Protein AF-A0A941UG56-F1 (afdb_monomer_lite)

Foldseek 3Di:
DPPPDDPPDDDDFFDDDDPDPDDCQVVRLVVRVVVLVVVCVVCCVPDVPDDDDDSDDPDDD

Secondary structure (DSSP, 8-state):
-------------------SSS--HHHHHHHHHHHHHHHHHHHTTT-SS------------

Sequence (61 aa):
MNVEEEKNRVRVEARVKTVGQTGVEMEALTAVSVAALTIYDMCKAVDKEMMISDIVLVEKR

pLDDT: mean 90.13, std 15.23, range [32.75, 98.44]

Radius of gyration: 14.84 Å; chains: 1; bounding box: 28×33×38 Å

Structure (mmCIF, N/CA/C/O backbone):
data_AF-A0A941UG56-F1
#
_entry.id   AF-A0A941UG56-F1
#
loop_
_atom_site.group_PDB
_atom_site.id
_atom_site.type_symbol
_atom_site.label_atom_id
_atom_site.label_alt_id
_atom_site.label_comp_id
_atom_site.label_asym_id
_atom_site.label_entity_id
_atom_site.label_seq_id
_atom_site.pdbx_PDB_ins_code
_atom_site.Cartn_x
_atom_site.Cartn_y
_atom_site.Cartn_z
_atom_site.occupancy
_atom_site.B_iso_or_equiv
_atom_site.auth_seq_id
_atom_site.auth_comp_id
_atom_site.auth_asym_id
_atom_site.auth_atom_id
_atom_site.pdbx_PDB_model_num
ATOM 1 N N . MET A 1 1 ? -7.320 29.420 -16.133 1.00 32.75 1 MET A N 1
ATOM 2 C CA . MET A 1 1 ? -7.137 28.109 -16.786 1.00 32.75 1 MET A CA 1
ATOM 3 C C . MET A 1 1 ? -6.394 27.235 -15.797 1.00 32.75 1 MET A C 1
ATOM 5 O O . MET A 1 1 ? -5.189 27.389 -15.675 1.00 32.75 1 MET A O 1
ATOM 9 N N . ASN A 1 2 ? -7.101 26.408 -15.026 1.00 35.88 2 ASN A N 1
ATOM 10 C CA . ASN A 1 2 ? -6.436 25.444 -14.150 1.00 35.88 2 ASN A CA 1
ATOM 11 C C . ASN A 1 2 ? -6.232 24.181 -14.972 1.00 35.88 2 ASN A C 1
ATOM 13 O O . ASN A 1 2 ? -7.119 23.337 -15.057 1.00 35.88 2 ASN A O 1
ATOM 17 N N . VAL A 1 3 ? -5.099 24.131 -15.661 1.00 44.06 3 VAL A N 1
ATOM 18 C CA . VAL A 1 3 ? -4.633 22.912 -16.308 1.00 44.06 3 VAL A CA 1
ATOM 19 C C . VAL A 1 3 ? -4.099 22.039 -15.175 1.00 44.06 3 VAL A C 1
ATOM 21 O O . VAL A 1 3 ? -2.998 22.266 -14.684 1.00 44.06 3 VAL A O 1
ATOM 24 N N . GLU A 1 4 ? -4.904 21.102 -14.671 1.00 57.22 4 GLU A N 1
ATOM 25 C CA . GLU A 1 4 ? -4.324 19.964 -13.957 1.00 57.22 4 GLU A CA 1
ATOM 26 C C . GLU A 1 4 ? -3.691 19.070 -15.023 1.00 57.22 4 GLU A C 1
ATOM 28 O O . GLU A 1 4 ? -4.363 18.240 -15.629 1.00 57.22 4 GLU A O 1
ATOM 33 N N . GLU A 1 5 ? -2.414 19.324 -15.311 1.00 54.22 5 GLU A N 1
ATOM 34 C CA . GLU A 1 5 ? -1.610 18.492 -16.204 1.00 54.22 5 GLU A CA 1
ATOM 35 C C . GLU A 1 5 ? -1.632 17.042 -15.716 1.00 54.22 5 GLU A C 1
ATOM 37 O O . GLU A 1 5 ? -1.558 16.779 -14.511 1.00 54.22 5 GLU A O 1
ATOM 42 N N . GLU A 1 6 ? -1.782 16.118 -16.667 1.00 60.09 6 GLU A N 1
ATOM 43 C CA . GLU A 1 6 ? -1.822 14.673 -16.465 1.00 60.09 6 GLU A CA 1
ATOM 44 C C . GLU A 1 6 ? -0.719 14.235 -15.501 1.00 60.09 6 GLU A C 1
ATOM 46 O O . GLU A 1 6 ? 0.474 14.252 -15.805 1.00 60.09 6 GLU A O 1
ATOM 51 N N . LYS A 1 7 ? -1.115 13.877 -14.279 1.00 66.44 7 LYS A N 1
ATOM 52 C CA . LYS A 1 7 ? -0.154 13.483 -13.256 1.00 66.44 7 LYS A CA 1
ATOM 53 C C . LYS A 1 7 ? 0.230 12.042 -13.560 1.00 66.44 7 LYS A C 1
ATOM 55 O O . LYS A 1 7 ? -0.573 11.150 -13.298 1.00 66.44 7 LYS A O 1
ATOM 60 N N . ASN A 1 8 ? 1.436 11.838 -14.095 1.00 86.62 8 ASN A N 1
ATOM 61 C CA . ASN A 1 8 ? 2.111 10.543 -14.262 1.00 86.62 8 ASN A CA 1
ATOM 62 C C . ASN A 1 8 ? 2.284 9.836 -12.903 1.00 86.62 8 ASN A C 1
ATOM 64 O O . ASN A 1 8 ? 3.381 9.749 -12.359 1.00 86.62 8 ASN A O 1
ATOM 68 N N . ARG A 1 9 ? 1.179 9.407 -12.292 1.00 90.38 9 ARG A N 1
ATOM 69 C CA . ARG A 1 9 ? 1.138 8.804 -10.963 1.00 90.38 9 ARG A CA 1
ATOM 70 C C . ARG A 1 9 ? -0.041 7.859 -10.830 1.00 90.38 9 ARG A C 1
ATOM 72 O O . ARG A 1 9 ? -1.110 8.085 -11.394 1.00 90.38 9 ARG A O 1
ATOM 79 N N . VAL A 1 10 ? 0.131 6.862 -9.974 1.00 92.38 10 VAL A N 1
ATOM 80 C CA . VAL A 1 10 ? -0.951 5.988 -9.526 1.00 92.38 10 VAL A CA 1
ATOM 81 C C . VAL A 1 10 ? -1.314 6.370 -8.096 1.00 92.38 10 VAL A C 1
ATOM 83 O O . VAL A 1 10 ? -0.458 6.374 -7.215 1.00 92.38 10 VAL A O 1
ATOM 86 N N . ARG A 1 11 ? -2.585 6.713 -7.857 1.00 94.81 11 ARG A N 1
ATOM 87 C CA . ARG A 1 11 ? -3.099 6.972 -6.505 1.00 94.81 11 ARG A CA 1
ATOM 88 C C . ARG A 1 11 ? -3.622 5.670 -5.910 1.00 94.81 11 ARG A C 1
ATOM 90 O O . ARG A 1 11 ? -4.470 5.021 -6.515 1.00 94.81 11 ARG A O 1
ATOM 97 N N . VAL A 1 12 ? -3.150 5.333 -4.714 1.00 96.12 12 VAL A N 1
ATOM 98 C CA . VAL A 1 12 ? -3.582 4.150 -3.963 1.00 96.12 12 VAL A CA 1
ATOM 99 C C . VAL A 1 12 ? -4.295 4.606 -2.692 1.00 96.12 12 VAL A C 1
ATOM 101 O O . VAL A 1 12 ? -3.746 5.385 -1.919 1.00 96.12 12 VAL A O 1
ATOM 104 N N . GLU A 1 13 ? -5.515 4.118 -2.473 1.00 97.19 13 GLU A N 1
ATOM 105 C CA . GLU A 1 13 ? -6.284 4.347 -1.247 1.00 97.19 13 GLU A CA 1
ATOM 106 C C . GLU A 1 13 ? -6.763 3.014 -0.675 1.00 97.19 13 GLU A C 1
ATOM 108 O O . GLU A 1 13 ? -7.263 2.162 -1.410 1.00 97.19 13 GLU A O 1
ATOM 113 N N . ALA A 1 14 ? -6.645 2.848 0.643 1.00 97.12 14 ALA A N 1
ATOM 114 C CA . ALA A 1 14 ? -7.203 1.709 1.359 1.00 97.12 14 ALA A CA 1
ATOM 115 C C . ALA A 1 14 ? -8.110 2.188 2.493 1.00 97.12 14 ALA A C 1
ATOM 117 O O . ALA A 1 14 ? -7.788 3.128 3.220 1.00 97.12 14 ALA A O 1
ATOM 118 N N . ARG A 1 15 ? -9.242 1.502 2.663 1.00 97.25 15 ARG A N 1
ATOM 119 C CA . ARG A 1 15 ? -10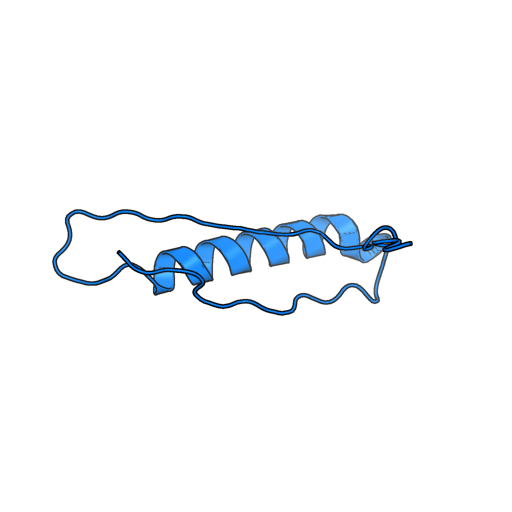.172 1.705 3.774 1.00 97.25 15 ARG A CA 1
ATOM 120 C C . ARG A 1 15 ? -10.326 0.394 4.527 1.00 97.25 15 ARG A C 1
ATOM 122 O O . ARG A 1 15 ? -10.718 -0.610 3.941 1.00 97.25 15 ARG A O 1
ATOM 129 N N . VAL A 1 16 ? -10.058 0.430 5.827 1.00 96.88 16 VAL A N 1
ATOM 130 C CA . VAL A 1 16 ? -10.168 -0.731 6.715 1.00 96.88 16 VAL A CA 1
ATOM 131 C C . VAL A 1 16 ? -11.197 -0.434 7.797 1.00 96.88 16 VAL A C 1
ATOM 133 O O . VAL A 1 16 ? -11.301 0.691 8.283 1.00 96.88 16 VAL A O 1
ATOM 136 N N . LYS A 1 17 ? -11.991 -1.445 8.149 1.00 96.19 17 LYS A N 1
ATOM 137 C CA . LYS A 1 17 ? -12.972 -1.395 9.232 1.00 96.19 17 LYS A CA 1
ATOM 138 C C . LYS A 1 17 ? -12.794 -2.627 10.107 1.00 96.19 17 LYS A C 1
ATOM 140 O O . LYS A 1 17 ? -12.633 -3.726 9.585 1.00 96.19 17 LYS A O 1
ATOM 145 N N . THR A 1 18 ? -12.881 -2.446 11.420 1.00 95.12 18 THR A N 1
ATOM 146 C CA . THR A 1 18 ? -12.841 -3.538 12.396 1.00 95.12 18 THR A CA 1
ATOM 147 C C . THR A 1 18 ? -13.958 -3.404 13.425 1.00 95.12 18 THR A C 1
ATOM 149 O O . THR A 1 18 ? -14.535 -2.331 13.591 1.00 95.12 18 THR A O 1
ATOM 152 N N . VAL A 1 19 ? -14.253 -4.508 14.108 1.00 95.38 19 VAL A N 1
ATOM 153 C CA . VAL A 1 19 ? -15.057 -4.550 15.344 1.00 95.38 19 VAL A CA 1
ATOM 154 C C . VAL A 1 19 ? -14.178 -4.761 16.588 1.00 95.38 19 VAL A C 1
ATOM 156 O O . VAL A 1 19 ? -14.692 -4.976 17.681 1.00 95.38 19 VAL A O 1
ATOM 159 N N . GLY A 1 20 ? -12.851 -4.752 16.416 1.00 92.06 20 GLY A N 1
ATOM 160 C CA . GLY A 1 20 ? -11.872 -4.917 17.486 1.00 92.06 20 GLY A CA 1
ATOM 161 C C . GLY A 1 20 ? -11.748 -3.693 18.397 1.00 92.06 20 GLY A C 1
ATOM 162 O O . GLY A 1 20 ? -12.276 -2.621 18.119 1.00 92.06 20 GLY A O 1
ATOM 163 N N . GLN A 1 21 ? -11.024 -3.870 19.503 1.00 91.88 21 GLN A N 1
ATOM 164 C CA . GLN A 1 21 ? -10.849 -2.836 20.532 1.00 91.88 21 GLN A CA 1
ATOM 165 C C . GLN A 1 21 ? -9.780 -1.788 20.182 1.00 91.88 21 GLN A C 1
ATOM 167 O O . GLN A 1 21 ? -9.697 -0.755 20.844 1.00 91.88 21 GLN A O 1
ATOM 172 N N . THR A 1 22 ? -8.955 -2.045 19.167 1.00 93.94 22 THR A N 1
ATOM 173 C CA . THR A 1 22 ? -7.879 -1.153 18.721 1.00 93.94 22 THR A CA 1
ATOM 174 C C . THR A 1 22 ? -8.208 -0.541 17.364 1.00 93.94 22 THR A C 1
ATOM 176 O O . THR A 1 22 ? -9.017 -1.074 16.602 1.00 93.94 22 THR A O 1
ATOM 179 N N . GLY A 1 23 ? -7.566 0.588 17.055 1.00 93.50 23 GLY A N 1
ATOM 180 C CA . GLY A 1 23 ? -7.610 1.160 15.711 1.00 93.50 23 GLY A CA 1
ATOM 181 C C . GLY A 1 23 ? -6.964 0.237 14.670 1.00 93.50 23 GLY A C 1
ATOM 182 O O . GLY A 1 23 ? -6.228 -0.683 15.031 1.00 93.50 23 GLY A O 1
ATOM 183 N N . VAL A 1 24 ? -7.292 0.480 13.394 1.00 97.25 24 VAL A N 1
ATOM 184 C CA . VAL A 1 24 ? -6.791 -0.275 12.227 1.00 97.25 24 VAL A CA 1
ATOM 185 C C . VAL A 1 24 ? -6.052 0.593 11.206 1.00 97.25 24 VAL A C 1
ATOM 187 O O . VAL A 1 24 ? -6.097 0.381 9.992 1.00 97.25 24 VAL A O 1
ATOM 190 N N . GLU A 1 25 ? -5.408 1.649 11.694 1.00 97.50 25 GLU A N 1
ATOM 191 C CA . GLU A 1 25 ? -4.621 2.570 10.877 1.00 97.50 25 GLU A CA 1
ATOM 192 C C . GLU A 1 25 ? -3.437 1.847 10.238 1.00 97.50 25 GLU A C 1
ATOM 194 O O . GLU A 1 25 ? -3.119 2.088 9.075 1.00 97.50 25 GLU A O 1
ATOM 199 N N . MET A 1 26 ? -2.816 0.931 10.985 1.00 97.62 26 MET A N 1
ATOM 200 C CA . MET A 1 26 ? -1.668 0.165 10.511 1.00 97.62 26 MET A CA 1
ATOM 201 C C . MET A 1 26 ? -2.061 -0.774 9.376 1.00 97.62 26 MET A C 1
ATOM 203 O O . MET A 1 26 ? -1.361 -0.831 8.377 1.00 97.62 26 MET A O 1
ATOM 207 N N . GLU A 1 27 ? -3.211 -1.434 9.460 1.00 97.81 27 GLU A N 1
ATOM 208 C CA . GLU A 1 27 ? -3.738 -2.303 8.411 1.00 97.81 27 GLU A CA 1
ATOM 209 C C . GLU A 1 27 ? -4.023 -1.512 7.133 1.00 97.81 27 GLU A C 1
ATOM 211 O O . GLU A 1 27 ? -3.713 -1.980 6.037 1.00 97.81 27 GLU A O 1
ATOM 216 N N . ALA A 1 28 ? -4.562 -0.294 7.257 1.00 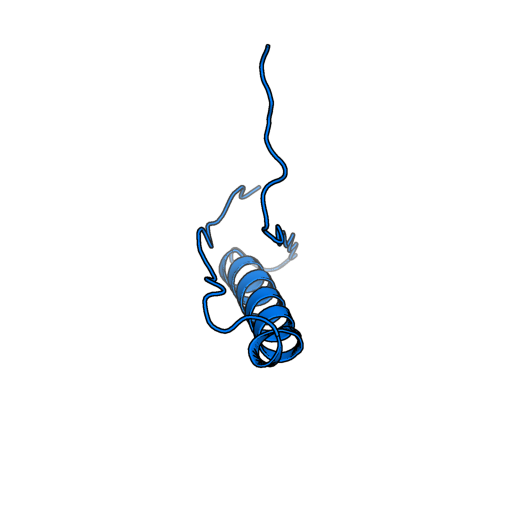97.94 28 ALA A N 1
ATOM 217 C CA . ALA A 1 28 ? -4.783 0.584 6.112 1.00 97.94 28 ALA A CA 1
ATOM 218 C C . ALA A 1 28 ? -3.455 1.022 5.469 1.00 97.94 28 ALA A C 1
ATOM 220 O O . ALA A 1 28 ? -3.299 0.925 4.250 1.00 97.94 28 ALA A O 1
ATOM 221 N N . LEU A 1 29 ? -2.475 1.442 6.275 1.00 98.12 29 LEU A N 1
ATOM 222 C CA . LEU A 1 29 ? -1.151 1.851 5.793 1.00 98.12 29 LEU A CA 1
ATOM 223 C C . LEU A 1 29 ? -0.380 0.679 5.172 1.00 98.12 29 LEU A C 1
ATOM 225 O O . LEU A 1 29 ? 0.261 0.838 4.130 1.00 98.12 29 LEU A O 1
ATOM 229 N N . THR A 1 30 ? -0.471 -0.512 5.763 1.00 98.31 30 THR A N 1
ATOM 230 C CA . THR A 1 30 ? 0.124 -1.735 5.222 1.00 98.31 30 THR A CA 1
ATOM 231 C C . THR A 1 30 ? -0.526 -2.111 3.895 1.00 98.31 30 THR A C 1
ATOM 233 O O . THR A 1 30 ? 0.196 -2.395 2.942 1.00 98.31 30 THR A O 1
ATOM 236 N N . ALA A 1 31 ? -1.856 -2.055 3.786 1.00 98.06 31 ALA A N 1
ATOM 237 C CA . ALA A 1 31 ? -2.560 -2.349 2.540 1.00 98.06 31 ALA A CA 1
ATOM 238 C C . ALA A 1 31 ? -2.130 -1.411 1.398 1.00 98.06 31 ALA A C 1
ATOM 240 O O . ALA A 1 31 ? -1.807 -1.888 0.309 1.00 98.06 31 ALA A O 1
ATOM 241 N N . VAL A 1 32 ? -2.050 -0.098 1.653 1.00 98.12 32 VAL A N 1
ATOM 242 C CA . VAL A 1 32 ? -1.552 0.874 0.660 1.00 98.12 32 VAL A CA 1
ATOM 243 C C . VAL A 1 32 ? -0.099 0.585 0.285 1.00 98.12 32 VAL A C 1
ATOM 245 O O . VAL A 1 32 ? 0.230 0.562 -0.899 1.00 98.12 32 VAL A O 1
ATOM 248 N N . SER A 1 33 ? 0.762 0.319 1.269 1.00 98.31 33 SER A N 1
ATOM 249 C CA . SER A 1 33 ? 2.187 0.053 1.034 1.00 98.31 33 SER A CA 1
ATOM 250 C C . SER A 1 33 ? 2.401 -1.191 0.173 1.00 98.31 33 SER A C 1
ATOM 252 O O . SER A 1 33 ? 3.154 -1.151 -0.796 1.00 98.31 33 SER A O 1
ATOM 254 N N . VAL A 1 34 ? 1.709 -2.292 0.483 1.00 98.44 34 VAL A N 1
ATOM 255 C CA . VAL A 1 34 ? 1.812 -3.541 -0.286 1.00 98.44 34 VAL A CA 1
ATOM 256 C C . VAL A 1 34 ? 1.264 -3.355 -1.698 1.00 98.4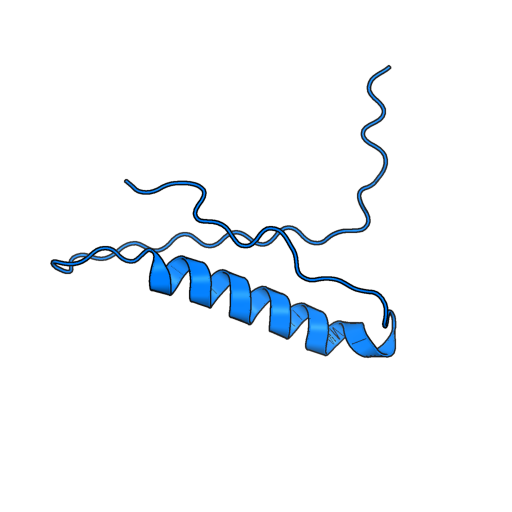4 34 VAL A C 1
ATOM 258 O O . VAL A 1 34 ? 1.889 -3.811 -2.654 1.00 98.44 34 VAL A O 1
ATOM 261 N N . ALA A 1 35 ? 0.143 -2.649 -1.863 1.00 97.88 35 ALA A N 1
ATOM 262 C CA . ALA A 1 35 ? -0.396 -2.343 -3.184 1.00 97.88 35 ALA A CA 1
ATOM 263 C C . ALA A 1 35 ? 0.580 -1.491 -4.017 1.00 97.88 35 ALA A C 1
ATOM 265 O O . ALA A 1 35 ? 0.842 -1.820 -5.173 1.00 97.88 35 ALA A O 1
ATOM 266 N N . ALA A 1 36 ? 1.184 -0.455 -3.425 1.00 97.62 36 ALA A N 1
ATOM 267 C CA . ALA A 1 36 ? 2.179 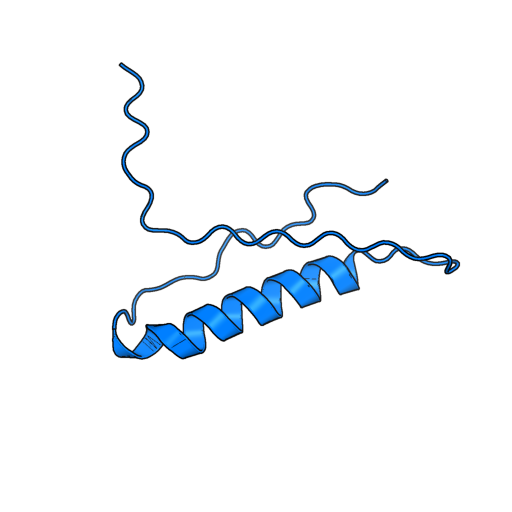0.381 -4.095 1.00 97.62 36 ALA A CA 1
ATOM 268 C C . ALA A 1 36 ? 3.437 -0.415 -4.488 1.00 97.62 36 ALA A C 1
ATOM 270 O O . ALA A 1 36 ? 3.905 -0.305 -5.620 1.00 97.62 36 ALA A O 1
ATOM 271 N N . LEU A 1 37 ? 3.943 -1.273 -3.595 1.00 98.06 37 LEU A N 1
ATOM 272 C CA . LEU A 1 37 ? 5.070 -2.168 -3.883 1.00 98.06 37 LEU A CA 1
ATOM 273 C C . LEU A 1 37 ? 4.739 -3.182 -4.980 1.00 98.06 37 LEU A C 1
ATOM 275 O O . LEU A 1 37 ? 5.589 -3.477 -5.812 1.00 98.06 37 LEU A O 1
ATOM 279 N N . THR A 1 38 ? 3.504 -3.683 -5.020 1.00 97.75 38 THR A N 1
ATOM 280 C CA . THR A 1 38 ? 3.049 -4.600 -6.075 1.00 97.75 38 THR A CA 1
ATOM 281 C C . THR A 1 38 ? 3.033 -3.899 -7.431 1.00 97.75 38 THR A C 1
ATOM 283 O O . THR A 1 38 ? 3.520 -4.445 -8.416 1.00 97.75 38 THR A O 1
ATOM 286 N N . ILE A 1 39 ? 2.533 -2.662 -7.493 1.00 95.69 39 ILE A N 1
ATOM 287 C CA . ILE A 1 39 ? 2.557 -1.856 -8.723 1.00 95.69 39 ILE A CA 1
ATOM 288 C C . ILE A 1 39 ? 4.002 -1.581 -9.152 1.00 95.69 39 ILE A C 1
ATOM 290 O O . ILE A 1 39 ? 4.333 -1.736 -10.327 1.00 95.69 39 ILE A O 1
ATOM 294 N N . TYR A 1 40 ? 4.875 -1.233 -8.205 1.00 95.62 40 TYR A N 1
ATOM 295 C CA . TYR A 1 40 ? 6.295 -1.055 -8.485 1.00 95.62 40 TYR A CA 1
ATOM 296 C C . TYR A 1 40 ? 6.905 -2.338 -9.061 1.00 95.62 40 TYR A C 1
ATOM 298 O O . TYR A 1 40 ? 7.584 -2.290 -10.082 1.00 95.62 40 TYR A O 1
ATOM 306 N N . ASP A 1 41 ? 6.618 -3.500 -8.469 1.00 96.94 41 ASP A N 1
ATOM 307 C CA . ASP A 1 41 ? 7.111 -4.792 -8.944 1.00 96.94 41 ASP A CA 1
ATOM 308 C C . ASP A 1 41 ? 6.705 -5.079 -10.399 1.00 96.94 41 ASP A C 1
ATOM 310 O O . ASP A 1 41 ? 7.541 -5.516 -11.195 1.00 96.94 41 ASP A O 1
ATOM 314 N N . MET A 1 42 ? 5.466 -4.749 -10.763 1.00 96.75 42 MET A N 1
ATOM 315 C CA . MET A 1 42 ? 4.939 -4.930 -12.117 1.00 96.75 42 MET A CA 1
ATOM 316 C C . MET A 1 42 ? 5.554 -3.969 -13.143 1.00 96.75 42 MET A C 1
ATOM 318 O O . MET A 1 42 ? 5.729 -4.343 -14.302 1.00 96.75 42 MET A O 1
ATOM 322 N N . CYS A 1 43 ? 5.895 -2.745 -12.733 1.00 93.44 43 CYS A N 1
ATOM 323 C CA . CYS A 1 43 ? 6.290 -1.674 -13.652 1.00 93.44 43 CYS A CA 1
ATOM 324 C C . CYS A 1 43 ? 7.796 -1.352 -13.644 1.00 93.44 43 CYS A C 1
ATOM 326 O O . CYS A 1 43 ? 8.269 -0.690 -14.567 1.00 93.44 43 CYS A O 1
ATOM 328 N N . LYS A 1 44 ? 8.579 -1.840 -12.668 1.00 93.50 44 LYS A N 1
ATOM 329 C CA . LYS A 1 44 ? 10.008 -1.490 -12.468 1.00 93.50 44 LYS A CA 1
ATOM 330 C C . LYS A 1 44 ? 10.926 -1.771 -13.661 1.00 93.50 44 LYS A C 1
ATOM 332 O O . LYS A 1 44 ? 12.033 -1.246 -13.735 1.00 93.50 44 LYS A O 1
ATOM 337 N N . ALA A 1 45 ? 10.506 -2.644 -14.576 1.00 95.38 45 ALA A N 1
ATOM 338 C CA . ALA A 1 45 ? 11.249 -2.928 -15.802 1.00 95.38 45 ALA A CA 1
ATOM 339 C C . ALA A 1 45 ? 11.050 -1.848 -16.879 1.00 95.38 45 ALA A C 1
ATOM 341 O O . ALA A 1 45 ? 11.934 -1.657 -17.711 1.00 95.38 45 ALA A O 1
ATOM 342 N N . VAL A 1 46 ? 9.900 -1.169 -16.860 1.00 95.06 46 VAL A N 1
ATOM 343 C CA . VAL A 1 46 ? 9.506 -0.139 -17.830 1.00 95.06 46 VAL A CA 1
ATOM 344 C C . VAL A 1 46 ? 9.992 1.234 -17.376 1.00 95.06 46 VAL A C 1
ATOM 346 O O . VAL A 1 46 ? 10.561 1.971 -18.174 1.00 95.06 46 VAL A O 1
ATOM 349 N N . ASP A 1 47 ? 9.813 1.546 -16.094 1.00 91.38 47 ASP A N 1
ATOM 350 C CA . ASP A 1 47 ? 10.244 2.803 -15.489 1.00 91.38 47 ASP A CA 1
ATOM 351 C C . ASP A 1 47 ? 11.009 2.520 -14.189 1.00 91.38 47 ASP A C 1
ATOM 353 O O . ASP A 1 47 ? 10.488 1.917 -13.249 1.00 91.38 47 ASP A O 1
ATOM 357 N N . LYS A 1 48 ? 12.278 2.933 -14.154 1.00 89.38 48 LYS A N 1
ATOM 358 C CA . LYS A 1 48 ? 13.175 2.737 -13.006 1.00 89.38 48 LYS A CA 1
ATOM 359 C C . LYS A 1 48 ? 13.176 3.921 -12.042 1.00 89.38 48 LYS A C 1
ATOM 361 O O . LYS A 1 48 ? 13.703 3.781 -10.941 1.00 89.38 48 LYS A O 1
ATOM 366 N N 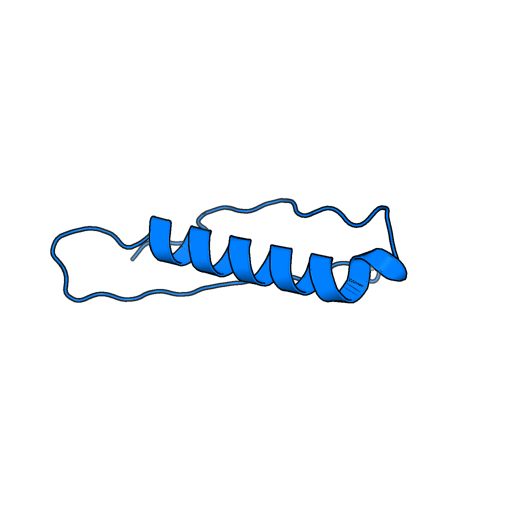. GLU A 1 49 ? 12.618 5.059 -12.444 1.00 92.88 49 GLU A N 1
ATOM 367 C CA . GLU A 1 49 ? 12.581 6.294 -11.655 1.00 92.88 49 GLU A CA 1
ATOM 368 C C . GLU A 1 49 ? 11.271 6.450 -10.871 1.00 92.88 49 GLU A C 1
ATOM 370 O O . GLU A 1 49 ? 11.120 7.407 -10.111 1.00 92.88 49 GLU A O 1
ATOM 375 N N . MET A 1 50 ? 10.342 5.492 -10.999 1.00 94.12 50 MET A N 1
ATOM 376 C CA . MET A 1 50 ? 9.116 5.461 -10.203 1.00 94.12 50 MET A CA 1
ATOM 377 C C . MET A 1 50 ? 9.413 5.628 -8.709 1.00 94.12 50 MET A C 1
ATOM 379 O O . MET A 1 50 ? 10.272 4.955 -8.137 1.00 94.12 50 MET A O 1
ATOM 383 N N . MET A 1 51 ? 8.626 6.479 -8.058 1.00 95.19 51 MET A N 1
ATOM 384 C CA . MET A 1 51 ? 8.719 6.745 -6.630 1.00 95.19 51 MET A CA 1
ATOM 385 C C . MET A 1 51 ? 7.396 6.410 -5.950 1.00 95.19 51 MET A C 1
ATOM 387 O O . MET A 1 51 ? 6.327 6.807 -6.409 1.00 95.19 51 MET A O 1
ATOM 391 N N . ILE A 1 52 ? 7.478 5.706 -4.823 1.00 96.81 52 ILE A N 1
ATOM 392 C CA . ILE A 1 52 ? 6.361 5.578 -3.888 1.00 96.81 52 ILE A CA 1
ATOM 393 C C . ILE A 1 52 ? 6.489 6.730 -2.888 1.00 96.81 52 ILE A C 1
ATOM 395 O O . ILE A 1 52 ? 7.465 6.790 -2.142 1.00 96.81 52 ILE A O 1
ATOM 399 N N . SER A 1 53 ? 5.523 7.647 -2.884 1.00 95.56 53 SER A N 1
ATOM 400 C CA . SER A 1 53 ? 5.490 8.815 -1.997 1.00 95.56 53 SER A CA 1
ATOM 401 C C . SER A 1 53 ? 4.142 8.942 -1.287 1.00 95.56 53 SER A C 1
ATOM 403 O O . SER A 1 53 ? 3.182 8.246 -1.616 1.00 95.56 53 SER A O 1
ATOM 405 N N . ASP A 1 54 ? 4.081 9.840 -0.300 1.00 95.38 54 ASP A N 1
ATOM 406 C CA . ASP A 1 54 ? 2.832 10.317 0.311 1.00 95.38 54 ASP A CA 1
ATOM 407 C C . ASP A 1 54 ? 1.940 9.221 0.928 1.00 95.38 54 ASP A C 1
ATOM 409 O O . ASP A 1 54 ? 0.712 9.331 0.940 1.00 95.38 54 ASP A O 1
ATOM 413 N N . ILE A 1 55 ? 2.547 8.167 1.489 1.00 97.19 55 ILE A N 1
ATOM 414 C CA . ILE A 1 55 ? 1.820 7.177 2.295 1.00 97.19 55 ILE A CA 1
ATOM 415 C C . ILE A 1 55 ? 1.468 7.810 3.643 1.00 97.19 55 ILE A C 1
ATOM 417 O O . ILE A 1 55 ? 2.312 7.939 4.529 1.00 97.19 55 ILE A O 1
ATOM 421 N N . VAL A 1 56 ? 0.204 8.200 3.792 1.00 97.50 56 VAL A N 1
ATOM 422 C CA . VAL A 1 56 ? -0.320 8.865 4.988 1.00 97.50 56 VAL A CA 1
ATOM 423 C C . VAL A 1 56 ? -1.720 8.364 5.329 1.00 97.50 56 VAL A C 1
ATOM 425 O O . VAL A 1 56 ? -2.480 7.932 4.462 1.00 97.50 56 VAL A O 1
ATOM 428 N N . LEU A 1 57 ? -2.087 8.456 6.606 1.00 97.50 57 LEU A N 1
ATOM 429 C CA . LEU A 1 57 ? -3.460 8.225 7.037 1.00 97.50 57 LEU A CA 1
ATOM 430 C C . LEU A 1 57 ? -4.303 9.460 6.697 1.00 97.50 57 LEU A C 1
ATOM 432 O O . LEU A 1 57 ? -4.101 10.526 7.272 1.00 97.50 57 LEU A O 1
ATOM 436 N N . VAL A 1 58 ? -5.247 9.311 5.768 1.00 96.25 58 VAL A N 1
ATOM 437 C CA . VAL A 1 58 ? -6.104 10.423 5.314 1.00 96.25 58 VAL A CA 1
ATOM 438 C C . VAL A 1 58 ? -7.245 10.691 6.293 1.00 96.25 58 VAL A C 1
ATOM 440 O O . VAL A 1 58 ? -7.637 11.834 6.509 1.00 96.25 58 VAL A O 1
ATOM 443 N N . GLU A 1 59 ? -7.799 9.635 6.882 1.00 94.69 59 GLU A N 1
ATOM 444 C CA . GLU A 1 59 ? -8.979 9.724 7.728 1.00 94.69 59 GLU A CA 1
ATOM 445 C C . GLU A 1 59 ? -9.028 8.552 8.714 1.00 94.69 59 GLU A C 1
ATOM 447 O O . GLU A 1 59 ? -8.757 7.409 8.347 1.00 94.69 59 GLU A O 1
ATOM 452 N N . LYS A 1 60 ? -9.436 8.841 9.954 1.00 91.94 60 LYS A N 1
ATOM 453 C CA . LYS A 1 60 ? -9.814 7.851 10.965 1.00 91.94 60 LYS A CA 1
ATOM 454 C C . LYS A 1 60 ? -11.195 8.218 11.508 1.00 91.94 60 LYS A C 1
ATOM 456 O O . LYS A 1 60 ? -11.389 9.356 11.931 1.00 91.94 60 LYS A O 1
ATOM 461 N N . ARG A 1 61 ? -12.134 7.271 11.481 1.00 83.38 61 ARG A N 1
ATOM 462 C CA . ARG A 1 61 ? -13.496 7.406 12.019 1.00 83.38 61 ARG A CA 1
ATOM 463 C C . ARG A 1 61 ? -13.821 6.243 12.938 1.00 83.38 61 ARG A C 1
ATOM 465 O O . ARG A 1 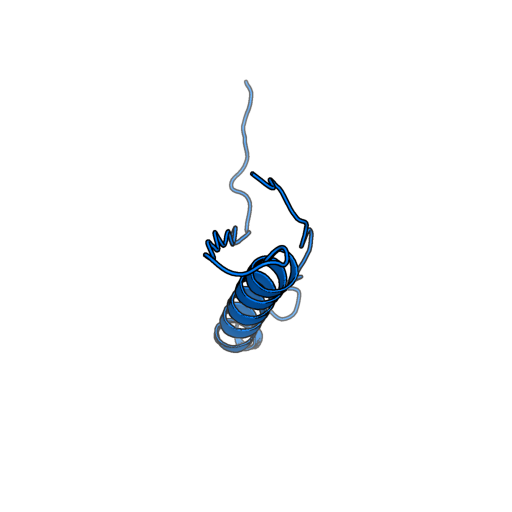61 ? -13.316 5.135 12.652 1.00 83.38 61 ARG A O 1
#